Protein AF-J2FXD1-F1 (afdb_monomer_lite)

Radius of gyration: 13.26 Å; chains: 1; bounding box: 32×27×36 Å

Sequence (113 aa):
MTSIAPVNQRGSAPAVRKDGEWPDHVPAGLFSFYAWGDNPRAGILFGCPCGCGQMMSISIAEGGSGQTWSWNGNEGAPTTTPSILIYQLEEGTGARVGEHWHGYLTDGEFRSC

pLDDT: mean 79.8, std 16.21, range [33.34, 97.0]

Structure (mmCIF, N/CA/C/O backbone):
data_AF-J2FXD1-F1
#
_entry.id   AF-J2FXD1-F1
#
loop_
_atom_site.group_PDB
_atom_site.id
_atom_site.type_symbol
_atom_site.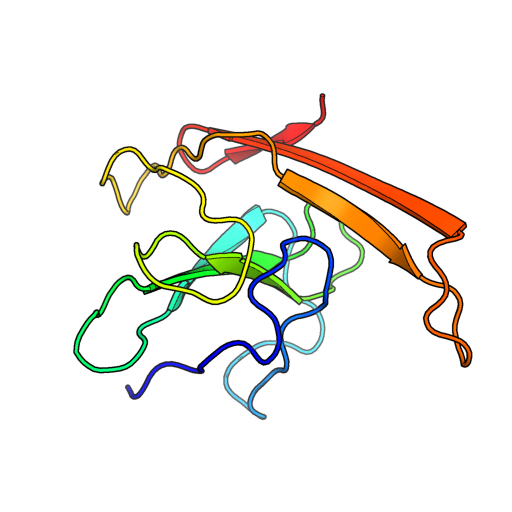label_atom_id
_atom_site.label_alt_id
_atom_site.label_comp_id
_atom_site.label_asym_id
_atom_site.label_entity_id
_atom_site.label_seq_id
_atom_site.pdbx_PDB_ins_code
_atom_site.Cartn_x
_atom_site.Cartn_y
_atom_site.Cartn_z
_atom_site.occupancy
_atom_site.B_iso_or_equiv
_atom_site.auth_seq_id
_atom_site.auth_comp_id
_atom_site.auth_asym_id
_atom_site.auth_atom_id
_atom_site.pdbx_PDB_model_num
ATOM 1 N N . MET A 1 1 ? 7.807 -7.294 18.732 1.00 39.00 1 MET A N 1
ATOM 2 C CA . MET A 1 1 ? 8.244 -7.218 17.324 1.00 39.00 1 MET A CA 1
ATOM 3 C C . MET A 1 1 ? 8.170 -5.764 16.916 1.00 39.00 1 MET A C 1
ATOM 5 O O . MET A 1 1 ? 7.088 -5.195 16.947 1.00 39.00 1 MET A O 1
ATOM 9 N N . THR A 1 2 ? 9.321 -5.139 16.684 1.00 33.34 2 THR A N 1
ATOM 10 C CA . THR A 1 2 ? 9.410 -3.717 16.339 1.00 33.34 2 THR A CA 1
ATOM 11 C C . THR A 1 2 ? 9.206 -3.591 14.843 1.00 33.34 2 THR A C 1
ATOM 13 O O . THR A 1 2 ? 10.025 -4.081 14.069 1.00 33.34 2 THR A O 1
ATOM 16 N N . SER A 1 3 ? 8.085 -2.991 14.466 1.00 39.41 3 SER A N 1
ATOM 17 C CA . SER A 1 3 ? 7.683 -2.840 13.079 1.00 39.41 3 SER A CA 1
ATOM 18 C C . SER A 1 3 ? 8.667 -1.999 12.276 1.00 39.41 3 SER A C 1
ATOM 20 O O . SER A 1 3 ? 9.150 -0.965 12.737 1.00 39.41 3 SER A O 1
ATOM 22 N N . ILE A 1 4 ? 8.892 -2.438 11.043 1.00 48.72 4 ILE A N 1
ATOM 23 C CA . ILE A 1 4 ? 9.603 -1.716 9.995 1.00 48.72 4 ILE A CA 1
ATOM 24 C C . ILE A 1 4 ? 8.855 -0.415 9.674 1.00 48.72 4 ILE A C 1
ATOM 26 O O . ILE A 1 4 ? 7.633 -0.393 9.540 1.00 48.72 4 ILE A O 1
ATOM 30 N N . ALA A 1 5 ? 9.620 0.661 9.542 1.00 43.72 5 ALA A N 1
ATOM 31 C CA . ALA A 1 5 ? 9.198 1.963 9.056 1.00 43.72 5 ALA A CA 1
ATOM 32 C C . ALA A 1 5 ? 9.460 2.021 7.533 1.00 43.72 5 ALA A C 1
ATOM 34 O O . ALA A 1 5 ? 10.607 1.812 7.130 1.00 43.72 5 ALA A O 1
ATOM 35 N N . PRO A 1 6 ? 8.462 2.271 6.661 1.00 48.44 6 PRO A N 1
ATOM 36 C CA . PRO A 1 6 ? 8.706 2.366 5.225 1.00 48.44 6 PRO A CA 1
ATOM 37 C C . PRO A 1 6 ? 9.575 3.581 4.900 1.00 48.44 6 PRO A C 1
ATOM 39 O O . PRO A 1 6 ? 9.386 4.672 5.434 1.00 48.44 6 PRO A O 1
ATOM 42 N N . VAL A 1 7 ? 10.500 3.394 3.961 1.00 47.12 7 VAL A N 1
ATOM 43 C CA . VAL A 1 7 ? 11.389 4.453 3.451 1.00 47.12 7 VAL A CA 1
ATOM 44 C C . VAL A 1 7 ? 10.627 5.420 2.527 1.00 47.12 7 VAL A C 1
ATOM 46 O O . VAL A 1 7 ? 11.107 6.512 2.233 1.00 47.12 7 VAL A O 1
ATOM 49 N N . ASN A 1 8 ? 9.410 5.059 2.092 1.00 49.25 8 ASN A N 1
ATOM 50 C CA . ASN A 1 8 ? 8.555 5.910 1.274 1.00 49.25 8 ASN A CA 1
ATOM 51 C C . ASN A 1 8 ? 7.070 5.522 1.422 1.00 49.25 8 ASN A C 1
ATOM 53 O O . ASN A 1 8 ? 6.670 4.424 1.059 1.00 49.25 8 ASN A O 1
ATOM 57 N N . GLN A 1 9 ? 6.243 6.430 1.944 1.00 49.78 9 GLN A N 1
ATOM 58 C CA . GLN A 1 9 ? 4.802 6.219 2.175 1.00 49.78 9 GLN A CA 1
ATOM 59 C C . GLN A 1 9 ? 3.932 6.410 0.922 1.00 49.78 9 GLN A C 1
ATOM 61 O O . GLN A 1 9 ? 2.704 6.395 0.987 1.00 49.78 9 GLN A O 1
ATOM 66 N N . ARG A 1 10 ? 4.556 6.626 -0.234 1.00 54.22 10 ARG A N 1
ATOM 67 C CA . ARG A 1 10 ? 3.862 6.739 -1.511 1.00 54.22 10 ARG A CA 1
ATOM 68 C C . ARG A 1 10 ? 3.667 5.317 -2.023 1.00 54.22 10 ARG A C 1
ATOM 70 O O . ARG A 1 10 ? 4.667 4.672 -2.317 1.00 54.22 10 ARG A O 1
ATOM 77 N N . GLY A 1 11 ? 2.423 4.863 -2.200 1.00 53.22 11 GLY A N 1
ATOM 78 C CA . GLY A 1 11 ? 2.080 3.550 -2.790 1.00 53.22 11 GLY A CA 1
ATOM 79 C C . GLY A 1 11 ? 2.828 3.188 -4.083 1.00 53.22 11 GLY A C 1
ATOM 80 O O . GLY A 1 11 ? 2.857 2.034 -4.485 1.00 53.22 11 GLY A O 1
ATOM 81 N N . SER A 1 12 ? 3.490 4.165 -4.700 1.00 53.25 12 SER A N 1
ATOM 82 C CA . SER A 1 12 ? 4.346 4.060 -5.868 1.00 53.25 12 SER A CA 1
ATOM 83 C C . SER A 1 12 ? 5.812 3.656 -5.652 1.00 53.25 12 SER A C 1
ATOM 85 O O . SER A 1 12 ? 6.547 3.617 -6.635 1.00 53.25 12 SER A O 1
ATOM 87 N N . ALA A 1 13 ? 6.292 3.466 -4.423 1.00 55.66 13 ALA A N 1
ATOM 88 C CA . ALA A 1 13 ? 7.689 3.114 -4.165 1.00 55.66 13 ALA A CA 1
ATOM 89 C C . ALA A 1 13 ? 7.798 1.788 -3.395 1.00 55.66 13 ALA A C 1
ATOM 91 O O . ALA A 1 13 ? 7.002 1.564 -2.480 1.00 55.66 13 ALA A O 1
ATOM 92 N N . PRO A 1 14 ? 8.774 0.920 -3.731 1.00 56.69 14 PRO A N 1
ATOM 93 C CA . PRO A 1 14 ? 8.987 -0.318 -2.995 1.00 56.69 14 PRO A CA 1
ATOM 94 C C . PRO A 1 14 ? 9.305 -0.048 -1.523 1.00 56.69 14 PRO A C 1
ATOM 96 O O . PRO A 1 14 ? 10.097 0.840 -1.193 1.00 56.69 14 PRO A O 1
ATOM 99 N N . ALA A 1 15 ? 8.720 -0.844 -0.635 1.00 58.44 15 ALA A N 1
ATOM 100 C CA . ALA A 1 15 ? 9.106 -0.855 0.766 1.00 58.44 15 ALA A CA 1
ATOM 101 C C . ALA A 1 15 ? 10.452 -1.582 0.918 1.00 58.44 15 ALA A C 1
ATOM 103 O O . ALA A 1 15 ? 10.678 -2.632 0.312 1.00 58.44 15 ALA A O 1
ATOM 104 N N . VAL A 1 16 ? 11.354 -1.037 1.735 1.00 58.69 16 VAL A N 1
ATOM 105 C CA . VAL A 1 16 ? 12.643 -1.683 2.013 1.00 58.69 16 VAL A CA 1
ATOM 106 C C . VAL A 1 16 ? 12.424 -2.817 3.009 1.00 58.69 16 VAL A C 1
ATOM 108 O O . VAL A 1 16 ? 11.804 -2.634 4.057 1.00 58.69 16 VAL A O 1
ATOM 111 N N . ARG A 1 17 ? 12.912 -4.005 2.651 1.00 62.12 17 ARG A N 1
ATOM 112 C CA . ARG A 1 17 ? 12.853 -5.204 3.488 1.00 62.12 17 ARG A CA 1
ATOM 113 C C . ARG A 1 17 ? 13.872 -5.097 4.617 1.00 62.12 17 ARG A C 1
ATOM 115 O O . ARG A 1 17 ? 14.959 -4.561 4.424 1.00 62.12 17 ARG A O 1
ATOM 122 N N . LYS A 1 18 ? 13.535 -5.651 5.778 1.00 56.88 18 LYS A N 1
ATOM 123 C CA . LYS A 1 18 ? 14.535 -6.035 6.773 1.00 56.88 18 LYS A CA 1
ATOM 124 C C . LYS A 1 18 ? 14.885 -7.498 6.535 1.00 56.88 18 LYS A C 1
ATOM 126 O O . LYS A 1 18 ? 13.980 -8.328 6.420 1.00 56.88 18 LYS A O 1
ATOM 131 N N . ASP A 1 19 ? 16.176 -7.794 6.459 1.00 53.72 19 ASP A N 1
ATOM 132 C CA . ASP A 1 19 ? 16.664 -9.148 6.208 1.00 53.72 19 ASP A CA 1
ATOM 133 C C . ASP A 1 19 ? 16.075 -10.148 7.216 1.00 53.72 19 ASP A C 1
ATOM 135 O O . ASP A 1 19 ? 16.073 -9.910 8.427 1.00 53.72 19 ASP A O 1
ATOM 139 N N . GLY A 1 20 ? 15.557 -11.267 6.700 1.00 58.97 20 GLY A N 1
ATOM 140 C CA . GLY A 1 20 ? 15.024 -12.379 7.492 1.00 58.97 20 GLY A CA 1
ATOM 141 C C . GLY A 1 20 ? 13.571 -12.249 7.971 1.00 58.97 20 GLY A C 1
ATOM 142 O O . GLY A 1 20 ? 13.068 -13.199 8.565 1.00 58.97 20 GLY A O 1
ATOM 143 N N . GLU A 1 21 ? 12.882 -11.129 7.721 1.00 64.62 21 GLU A N 1
ATOM 144 C CA . GLU A 1 21 ? 11.487 -10.924 8.165 1.00 64.62 21 G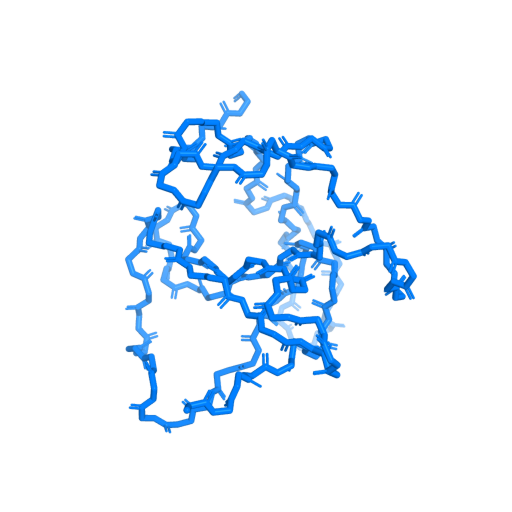LU A CA 1
ATOM 145 C C . GLU A 1 21 ? 10.450 -11.168 7.053 1.00 64.62 21 GLU A C 1
ATOM 147 O O . GLU A 1 21 ? 9.309 -11.525 7.336 1.00 64.62 21 GLU A O 1
ATOM 152 N N . TRP A 1 22 ? 10.855 -11.042 5.785 1.00 65.56 22 TRP A N 1
ATOM 153 C CA . TRP A 1 22 ? 10.004 -11.269 4.613 1.00 65.56 22 TRP A CA 1
ATOM 154 C C . TRP A 1 22 ? 10.737 -12.100 3.553 1.00 65.56 22 TRP A C 1
ATOM 156 O O . TRP A 1 22 ? 11.953 -11.960 3.419 1.00 65.56 22 TRP A O 1
ATOM 166 N N . PRO A 1 23 ? 10.025 -12.946 2.785 1.00 66.31 23 PRO A N 1
ATOM 167 C CA . PRO A 1 23 ? 10.625 -13.684 1.679 1.00 66.31 23 PRO A CA 1
ATOM 168 C C . PRO A 1 23 ? 11.128 -12.740 0.578 1.00 66.31 23 PRO A C 1
ATOM 170 O O . PRO A 1 23 ? 10.575 -11.658 0.359 1.00 66.31 23 PRO A O 1
ATOM 173 N N . ASP A 1 24 ? 12.126 -13.195 -0.188 1.00 70.44 24 ASP A N 1
ATOM 174 C CA . ASP A 1 24 ? 12.654 -12.461 -1.350 1.00 70.44 24 ASP A CA 1
ATOM 175 C C . ASP A 1 24 ? 11.597 -12.211 -2.437 1.00 70.44 24 ASP A C 1
ATOM 177 O O . ASP A 1 24 ? 11.723 -11.307 -3.269 1.00 70.44 24 ASP A O 1
ATOM 181 N N . HIS A 1 25 ? 10.522 -12.988 -2.394 1.00 80.88 25 HIS A N 1
ATOM 182 C CA . HIS A 1 25 ? 9.346 -12.869 -3.229 1.00 80.88 25 HIS A CA 1
ATOM 183 C C . HIS A 1 25 ? 8.110 -12.852 -2.325 1.00 80.88 25 HIS A C 1
ATOM 185 O O . HIS A 1 25 ? 7.805 -13.854 -1.677 1.00 80.88 25 HIS A O 1
ATOM 191 N N . VAL A 1 26 ? 7.404 -11.720 -2.262 1.00 84.88 26 VAL A N 1
ATOM 192 C CA . VAL A 1 26 ? 6.188 -11.582 -1.445 1.00 84.88 26 VAL A CA 1
ATOM 193 C C . VAL A 1 26 ? 4.976 -11.989 -2.290 1.00 84.88 26 VAL A C 1
ATOM 195 O O . VAL A 1 26 ? 4.744 -11.351 -3.318 1.00 84.88 26 VAL A O 1
ATOM 198 N N . PRO A 1 27 ? 4.199 -13.018 -1.894 1.00 90.44 27 PRO A N 1
ATOM 199 C CA . PRO A 1 27 ? 3.018 -13.438 -2.643 1.00 90.44 27 PRO A CA 1
ATOM 200 C C . PRO A 1 27 ? 2.046 -12.282 -2.898 1.00 90.44 27 PRO A C 1
ATOM 202 O O . PRO A 1 27 ? 1.808 -11.455 -2.014 1.00 90.44 27 PRO A O 1
ATOM 205 N N . ALA A 1 28 ? 1.460 -12.245 -4.096 1.00 92.44 28 ALA A N 1
ATOM 206 C CA . ALA A 1 28 ? 0.426 -11.271 -4.427 1.00 92.44 28 ALA A CA 1
ATOM 207 C C . ALA A 1 28 ? -0.737 -11.358 -3.430 1.00 92.44 28 ALA A C 1
ATOM 209 O O . ALA A 1 28 ? -1.197 -12.446 -3.085 1.00 92.44 28 ALA A O 1
ATOM 210 N N . GLY A 1 29 ? -1.198 -10.200 -2.962 1.00 86.56 29 GLY A N 1
ATOM 211 C CA . GLY A 1 29 ? -2.316 -10.103 -2.027 1.00 86.56 29 GLY A CA 1
ATOM 212 C C . GLY A 1 29 ? -1.974 -10.389 -0.564 1.00 86.56 29 GLY A C 1
ATOM 213 O O . GLY A 1 29 ? -2.788 -10.081 0.302 1.00 86.56 29 GLY A O 1
ATOM 214 N N . LEU A 1 30 ? -0.773 -10.894 -0.251 1.00 90.44 30 LEU A N 1
ATOM 215 C CA . LEU A 1 30 ? -0.309 -10.947 1.135 1.00 90.44 30 LEU A CA 1
ATOM 216 C C . LEU A 1 30 ? -0.121 -9.520 1.656 1.00 90.44 30 LEU A C 1
ATOM 218 O O . LEU A 1 30 ? 0.549 -8.716 1.007 1.00 90.44 30 LEU A O 1
ATOM 222 N N . PHE A 1 31 ? -0.663 -9.221 2.835 1.00 91.38 31 PHE A N 1
ATOM 223 C CA . PHE A 1 31 ? -0.495 -7.926 3.488 1.00 91.38 31 PHE A CA 1
ATOM 224 C C . PHE A 1 31 ? -0.218 -8.061 4.987 1.00 91.38 31 PHE A C 1
ATOM 226 O O . PHE A 1 31 ? -0.508 -9.082 5.608 1.00 91.38 31 PHE A O 1
ATOM 233 N N . SER A 1 32 ? 0.351 -7.010 5.573 1.00 89.62 32 SER A N 1
ATOM 234 C CA . SER A 1 32 ? 0.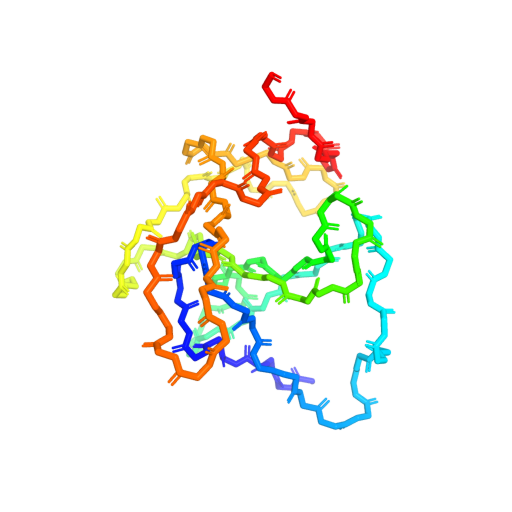527 -6.863 7.016 1.00 89.62 32 SER A CA 1
ATOM 235 C C . SER A 1 32 ? 0.536 -5.390 7.404 1.00 89.62 32 SER A C 1
ATOM 237 O O . SER A 1 32 ? 0.965 -4.533 6.631 1.00 89.62 32 SER A O 1
ATOM 239 N N . PHE A 1 33 ? 0.083 -5.086 8.615 1.00 87.88 33 PHE A N 1
ATOM 240 C CA . PHE A 1 33 ? 0.144 -3.732 9.148 1.00 87.88 33 PHE A CA 1
ATOM 241 C C . PHE A 1 33 ? 1.510 -3.449 9.764 1.00 87.88 33 PHE A C 1
ATOM 243 O O . PHE A 1 33 ? 2.036 -4.261 10.528 1.00 87.88 33 PHE A O 1
ATOM 250 N N . TYR A 1 34 ? 2.039 -2.259 9.496 1.00 83.06 34 TYR A N 1
ATOM 251 C CA . TYR A 1 34 ? 3.255 -1.767 10.127 1.00 83.06 34 TYR A CA 1
ATOM 252 C C . TYR A 1 34 ? 2.936 -0.649 11.135 1.00 83.06 34 TYR A C 1
ATOM 254 O O . TYR A 1 34 ? 2.018 0.148 10.942 1.00 83.06 34 TYR A O 1
ATOM 262 N N . ALA A 1 35 ? 3.704 -0.592 12.218 1.00 82.50 35 ALA A N 1
ATOM 263 C CA . ALA A 1 35 ? 3.722 0.473 13.211 1.00 82.50 35 ALA A CA 1
ATOM 264 C C . ALA A 1 35 ? 4.764 1.554 12.878 1.00 82.50 35 ALA A C 1
ATOM 266 O O . ALA A 1 35 ? 5.809 1.270 12.292 1.00 82.50 35 ALA A O 1
ATOM 267 N N . TRP A 1 36 ? 4.495 2.787 13.304 1.00 76.12 36 TRP A N 1
ATOM 268 C CA . TRP A 1 36 ? 5.413 3.926 13.233 1.00 76.12 36 TRP A CA 1
ATOM 269 C C . TRP A 1 36 ? 5.226 4.807 14.469 1.00 76.12 36 TRP A C 1
ATOM 271 O O . TRP A 1 36 ? 4.113 5.262 14.739 1.00 76.12 36 TRP A O 1
ATOM 281 N N . GLY A 1 37 ? 6.309 5.081 15.202 1.00 76.94 37 GLY A N 1
ATOM 282 C CA . GLY A 1 37 ? 6.219 5.761 16.499 1.00 76.94 37 GLY A CA 1
ATOM 283 C C . GLY A 1 37 ? 5.292 5.001 17.453 1.00 76.94 37 GLY A C 1
ATOM 284 O O . GLY A 1 37 ? 5.374 3.777 17.541 1.00 76.94 37 GLY A O 1
ATOM 285 N N . ASP A 1 38 ? 4.377 5.722 18.101 1.00 80.19 38 ASP A N 1
ATOM 286 C CA . ASP A 1 38 ? 3.373 5.146 19.008 1.00 80.19 38 ASP A CA 1
ATOM 287 C C . ASP A 1 38 ? 2.123 4.617 18.285 1.00 80.19 38 ASP A C 1
ATOM 289 O O . ASP A 1 38 ? 1.215 4.091 18.925 1.00 80.19 38 ASP A O 1
ATOM 293 N N . ASN A 1 39 ? 2.047 4.745 16.954 1.00 79.00 39 ASN A N 1
ATOM 294 C CA . ASN A 1 39 ? 0.924 4.229 16.183 1.00 79.00 39 ASN A CA 1
ATOM 295 C C . ASN A 1 39 ? 1.205 2.779 15.736 1.00 79.00 39 ASN A C 1
ATOM 297 O O . ASN A 1 39 ? 2.010 2.581 14.820 1.00 79.00 39 ASN A O 1
ATOM 301 N N . PRO A 1 40 ? 0.527 1.758 16.303 1.00 80.19 40 PRO A N 1
ATOM 302 C CA . PRO A 1 40 ? 0.713 0.355 15.919 1.00 80.19 40 PRO A CA 1
ATOM 303 C C . PRO A 1 40 ? 0.189 0.019 14.510 1.00 80.19 40 PRO A C 1
ATOM 305 O O . PRO A 1 40 ? 0.450 -1.075 14.000 1.00 80.19 40 PRO A O 1
ATOM 308 N N . ARG A 1 41 ? -0.564 0.939 13.892 1.00 85.12 41 ARG A N 1
ATOM 309 C CA . ARG A 1 41 ? -1.246 0.810 12.597 1.00 85.12 41 ARG A CA 1
ATOM 310 C C . ARG A 1 41 ? -0.993 2.045 11.742 1.00 85.12 41 ARG A C 1
ATOM 312 O O . ARG A 1 41 ? -1.896 2.785 11.365 1.00 85.12 41 ARG A O 1
ATOM 319 N N . ALA A 1 42 ? 0.281 2.266 11.451 1.00 84.62 42 ALA A N 1
ATOM 320 C CA . ALA A 1 42 ? 0.725 3.396 10.658 1.00 84.62 42 ALA A CA 1
ATOM 321 C C . ALA A 1 42 ? 0.535 3.203 9.146 1.00 84.62 42 ALA A C 1
ATOM 323 O O . ALA A 1 42 ? 0.433 4.179 8.401 1.00 84.62 42 ALA A O 1
ATOM 324 N N . GLY A 1 43 ? 0.455 1.957 8.684 1.00 87.00 43 GLY A N 1
ATOM 325 C CA . GLY A 1 43 ? 0.172 1.644 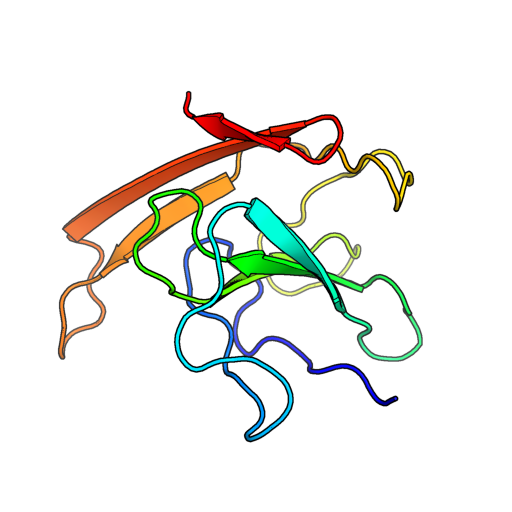7.289 1.00 87.00 43 GLY A CA 1
ATOM 326 C C . GLY A 1 43 ? 0.172 0.153 7.006 1.00 87.00 43 GLY A C 1
ATOM 327 O O . GLY A 1 43 ? 0.187 -0.666 7.926 1.00 87.00 43 GLY A O 1
ATOM 328 N N . ILE A 1 44 ? 0.140 -0.181 5.720 1.00 89.75 44 ILE A N 1
ATOM 329 C CA . ILE A 1 44 ? 0.029 -1.552 5.218 1.00 89.75 44 ILE A CA 1
ATOM 330 C C . ILE A 1 44 ? 1.216 -1.829 4.296 1.00 89.75 44 ILE A C 1
ATOM 332 O O . ILE A 1 44 ? 1.436 -1.091 3.335 1.00 89.75 44 ILE A O 1
ATOM 336 N N . LEU A 1 45 ? 1.967 -2.888 4.597 1.00 88.75 45 LEU A N 1
ATOM 337 C CA . LEU A 1 45 ? 2.912 -3.545 3.693 1.00 88.75 45 LEU A CA 1
ATOM 338 C C . LEU A 1 45 ? 2.163 -4.616 2.905 1.00 88.75 45 LEU A C 1
ATOM 340 O O . LEU A 1 45 ? 1.343 -5.325 3.486 1.00 88.75 45 LEU A O 1
ATOM 344 N N . PHE A 1 46 ? 2.446 -4.769 1.616 1.00 90.12 46 PHE A N 1
ATOM 345 C CA . PHE A 1 46 ? 1.799 -5.799 0.804 1.00 90.12 46 PHE A CA 1
ATOM 346 C C . PHE A 1 46 ? 2.659 -6.272 -0.367 1.00 90.12 46 PHE A C 1
ATOM 348 O O . PHE A 1 46 ? 3.496 -5.529 -0.881 1.00 90.12 46 PHE A O 1
ATOM 355 N N . GLY A 1 47 ? 2.455 -7.517 -0.795 1.00 90.75 47 GLY A N 1
ATOM 356 C CA . GLY A 1 47 ? 3.011 -8.034 -2.043 1.00 90.75 47 GLY A CA 1
ATOM 357 C C . GLY A 1 47 ? 2.293 -7.421 -3.239 1.00 90.75 47 GLY A C 1
ATOM 358 O O . GLY A 1 47 ? 1.062 -7.365 -3.259 1.00 90.75 47 GLY A O 1
ATOM 359 N N . CYS A 1 48 ? 3.055 -6.956 -4.232 1.00 91.25 48 CYS A N 1
ATOM 360 C CA . CYS A 1 48 ? 2.512 -6.296 -5.412 1.00 91.25 48 CYS A CA 1
ATOM 361 C C . CYS A 1 48 ? 1.427 -7.175 -6.064 1.00 91.25 48 CYS A C 1
ATOM 363 O O . CYS A 1 48 ? 1.724 -8.313 -6.450 1.00 91.25 48 CYS A O 1
ATOM 365 N N . PRO A 1 49 ? 0.184 -6.678 -6.217 1.00 94.56 49 PRO A N 1
ATOM 366 C CA . PRO A 1 49 ? -0.923 -7.505 -6.692 1.00 94.56 49 PRO A CA 1
ATOM 367 C C . PRO A 1 49 ? -0.769 -8.016 -8.129 1.00 94.56 49 PRO A C 1
ATOM 369 O O . PRO A 1 49 ? -1.472 -8.941 -8.518 1.00 94.56 49 PRO A O 1
ATOM 372 N N . CYS A 1 50 ? 0.164 -7.466 -8.916 1.00 91.62 50 CYS A N 1
ATOM 373 C CA . CYS A 1 50 ? 0.467 -7.977 -10.254 1.00 91.62 50 CYS A CA 1
ATOM 374 C C . CYS A 1 50 ? 1.195 -9.339 -10.246 1.00 91.62 50 CYS A C 1
ATOM 376 O O . CYS A 1 50 ? 1.294 -9.977 -11.289 1.00 91.62 50 CYS A O 1
ATOM 378 N N . GLY A 1 51 ? 1.726 -9.784 -9.097 1.00 91.88 51 GLY A N 1
ATOM 379 C CA . GLY A 1 51 ? 2.442 -11.061 -8.974 1.00 91.88 51 GLY A CA 1
ATOM 380 C C . GLY A 1 51 ? 3.957 -10.996 -9.183 1.00 91.88 51 GLY A C 1
ATOM 381 O O . GLY A 1 51 ? 4.615 -12.031 -9.147 1.00 91.88 51 GLY A O 1
ATOM 382 N N . CYS A 1 52 ? 4.549 -9.809 -9.347 1.00 88.81 52 CYS A N 1
ATOM 383 C CA . CYS A 1 52 ? 6.000 -9.669 -9.542 1.00 88.81 52 CYS A CA 1
ATOM 384 C C . CYS A 1 52 ? 6.841 -9.983 -8.287 1.00 88.81 52 CYS A C 1
ATOM 386 O O . CYS A 1 52 ? 8.062 -10.103 -8.376 1.00 88.81 52 CYS A O 1
ATOM 388 N N . GLY A 1 53 ? 6.214 -10.104 -7.112 1.00 87.38 53 GLY A N 1
ATOM 389 C CA . GLY A 1 53 ? 6.889 -10.407 -5.845 1.00 87.38 53 GLY A CA 1
ATOM 390 C C . GLY A 1 53 ? 7.501 -9.209 -5.118 1.00 87.38 53 GLY A C 1
ATOM 391 O O . GLY A 1 53 ? 8.087 -9.381 -4.043 1.00 87.38 53 GLY A O 1
ATOM 392 N N . GLN A 1 54 ? 7.388 -8.000 -5.680 1.00 84.12 54 GLN A N 1
ATOM 393 C CA . GLN A 1 54 ? 7.847 -6.771 -5.031 1.00 84.12 54 GLN A CA 1
ATOM 394 C C . GLN A 1 54 ? 7.006 -6.454 -3.793 1.00 84.12 54 GLN A C 1
ATOM 396 O O . GLN A 1 54 ? 5.805 -6.710 -3.763 1.00 84.12 54 GLN A O 1
ATOM 401 N N . MET A 1 55 ? 7.641 -5.874 -2.774 1.00 85.94 55 MET A N 1
ATOM 402 C CA . MET A 1 55 ? 6.959 -5.412 -1.567 1.00 85.94 55 MET A CA 1
ATOM 403 C C . MET A 1 55 ? 6.650 -3.922 -1.683 1.00 85.94 55 MET A C 1
ATOM 405 O O . MET A 1 55 ? 7.534 -3.120 -1.976 1.00 85.94 55 MET A O 1
ATOM 409 N N . MET A 1 56 ? 5.405 -3.560 -1.415 1.00 87.19 56 MET A N 1
ATOM 410 C CA . MET A 1 56 ? 4.859 -2.213 -1.534 1.00 87.19 56 MET A CA 1
ATOM 411 C C . MET A 1 56 ? 4.351 -1.729 -0.177 1.00 87.19 56 MET A C 1
ATOM 413 O O . MET A 1 56 ? 4.148 -2.531 0.738 1.00 87.19 56 MET A O 1
ATOM 417 N N . SER A 1 57 ? 4.131 -0.421 -0.036 1.00 86.88 57 SER A N 1
ATOM 418 C CA . SER A 1 57 ? 3.545 0.143 1.182 1.00 86.88 57 SER A CA 1
ATOM 419 C C . SER A 1 57 ? 2.633 1.329 0.923 1.00 86.88 57 SER A C 1
ATOM 421 O O . SER A 1 57 ? 2.951 2.182 0.099 1.00 86.88 57 SER A O 1
ATOM 423 N N . ILE A 1 58 ? 1.560 1.432 1.703 1.00 87.69 58 ILE A N 1
ATOM 424 C CA . ILE A 1 58 ? 0.732 2.639 1.816 1.00 87.69 58 ILE A CA 1
ATOM 425 C C . ILE A 1 58 ? 0.668 3.108 3.269 1.00 87.69 58 ILE A C 1
ATOM 427 O O . ILE A 1 58 ? 0.687 2.289 4.189 1.00 87.69 58 ILE A O 1
ATOM 431 N N . SER A 1 59 ? 0.563 4.422 3.472 1.00 86.69 59 SER A N 1
ATOM 432 C CA . SER A 1 59 ? 0.286 5.000 4.790 1.00 86.69 59 SER A CA 1
ATOM 433 C C . SER A 1 59 ? -1.215 5.095 5.034 1.00 86.69 59 SER A C 1
ATOM 435 O O . SER A 1 59 ? -1.952 5.555 4.162 1.00 86.69 59 SER A O 1
ATOM 437 N N . ILE A 1 60 ? -1.652 4.703 6.231 1.00 86.50 60 ILE A N 1
ATOM 438 C CA . ILE A 1 60 ? -3.030 4.904 6.716 1.00 86.50 60 ILE A CA 1
ATOM 439 C C . ILE A 1 60 ? -3.081 5.815 7.951 1.00 86.50 60 ILE A C 1
ATOM 441 O O . ILE A 1 60 ? -4.156 6.094 8.476 1.00 86.50 60 ILE A O 1
ATOM 445 N N . ALA A 1 61 ? -1.918 6.272 8.428 1.00 78.44 61 ALA A N 1
ATOM 446 C CA . ALA A 1 61 ? -1.819 7.231 9.515 1.00 78.44 61 ALA A CA 1
ATOM 447 C C . ALA A 1 61 ? -1.967 8.669 9.016 1.00 78.44 61 ALA A C 1
ATOM 449 O O . ALA A 1 61 ? -1.322 9.093 8.048 1.00 78.44 61 ALA A O 1
ATOM 450 N N . GLU A 1 62 ? -2.757 9.445 9.752 1.00 65.94 62 GLU A N 1
ATOM 451 C CA . GLU A 1 62 ? -2.770 10.899 9.637 1.00 65.94 62 GLU A CA 1
ATOM 452 C C . GLU A 1 62 ? -1.400 11.475 10.040 1.00 65.94 62 GLU A C 1
ATOM 454 O O . GLU A 1 62 ? -0.779 11.025 11.004 1.00 65.94 62 GLU A O 1
ATOM 459 N N . GLY A 1 63 ? -0.905 12.461 9.284 1.00 58.50 63 GLY A N 1
ATOM 460 C CA . GLY A 1 63 ? 0.356 13.159 9.581 1.00 58.50 63 GLY A CA 1
ATOM 461 C C . GLY A 1 63 ? 1.628 12.566 8.957 1.00 58.50 63 GLY A C 1
ATOM 462 O O . GLY A 1 63 ? 2.718 13.076 9.208 1.00 58.50 63 GLY A O 1
ATOM 463 N N . GLY A 1 64 ? 1.515 11.524 8.128 1.00 55.53 64 GLY A N 1
ATOM 464 C CA . GLY A 1 64 ? 2.625 11.018 7.315 1.00 55.53 64 GLY A CA 1
ATOM 465 C C . GLY A 1 64 ? 3.038 11.971 6.180 1.00 55.53 64 GLY A C 1
ATOM 466 O O . GLY A 1 64 ? 2.228 12.749 5.675 1.00 55.53 64 GLY A O 1
ATOM 467 N N . SER A 1 65 ? 4.300 11.918 5.743 1.00 51.97 65 SER A N 1
ATOM 468 C CA . SER A 1 65 ? 4.785 12.689 4.589 1.00 51.97 65 SER A CA 1
ATOM 469 C C . SER A 1 65 ? 4.440 11.973 3.275 1.00 51.97 65 SER A C 1
ATOM 471 O O . SER A 1 65 ? 5.257 11.281 2.669 1.00 51.97 65 SER A O 1
ATOM 473 N N . GLY A 1 66 ? 3.205 12.127 2.795 1.00 63.12 66 GLY A N 1
ATOM 474 C CA . GLY A 1 66 ? 2.771 11.489 1.552 1.00 63.12 66 GLY A CA 1
ATOM 475 C C . GLY A 1 66 ? 1.264 11.504 1.337 1.00 63.12 66 GLY A C 1
ATOM 476 O O . GLY A 1 66 ? 0.531 12.217 2.013 1.00 63.12 66 GLY A O 1
ATOM 477 N N . GLN A 1 67 ? 0.814 10.715 0.362 1.00 71.19 67 GLN A N 1
ATOM 478 C CA . GLN A 1 67 ? -0.602 10.393 0.225 1.00 71.19 67 GLN A CA 1
ATOM 479 C C . GLN A 1 67 ? -0.981 9.448 1.370 1.00 71.19 67 GLN A C 1
ATOM 481 O O . GLN A 1 67 ? -0.305 8.443 1.582 1.00 71.19 67 GLN A O 1
ATOM 486 N N . THR A 1 68 ? -2.030 9.786 2.114 1.00 83.38 68 THR A N 1
ATOM 487 C CA . THR A 1 68 ? -2.590 8.927 3.160 1.00 83.38 68 THR A CA 1
ATOM 488 C C . THR A 1 68 ? -3.888 8.325 2.650 1.00 83.38 68 THR A C 1
ATOM 490 O O . THR A 1 68 ? -4.715 9.021 2.059 1.00 83.38 68 THR A O 1
ATOM 493 N N . TRP A 1 69 ? -4.057 7.030 2.887 1.00 90.00 69 TRP A N 1
ATOM 494 C CA . TRP A 1 69 ? -5.288 6.311 2.617 1.00 90.00 69 TRP A CA 1
ATOM 495 C C . TRP A 1 69 ? -6.158 6.301 3.869 1.00 90.00 69 TRP A C 1
ATOM 497 O O . TRP A 1 69 ? -5.706 5.943 4.954 1.00 90.00 69 TRP A O 1
ATOM 507 N N . SER A 1 70 ? -7.430 6.645 3.716 1.00 90.81 70 SER A N 1
ATOM 508 C CA . SER A 1 70 ? -8.442 6.299 4.705 1.00 90.81 70 SER A CA 1
ATOM 509 C C . SER A 1 70 ? -8.682 4.793 4.663 1.00 90.81 70 SER A C 1
ATOM 511 O O . SER A 1 70 ? -8.597 4.174 3.600 1.00 90.81 70 SER A O 1
ATOM 513 N N . TRP A 1 71 ? -9.016 4.200 5.805 1.00 93.00 71 TRP A N 1
ATOM 514 C CA . TRP A 1 71 ? -9.347 2.782 5.893 1.00 93.00 71 TRP A CA 1
ATOM 515 C C . TRP A 1 71 ? -10.500 2.534 6.866 1.00 93.00 71 TRP A C 1
ATOM 517 O O . TRP A 1 71 ? -10.825 3.387 7.688 1.00 93.00 71 TRP A O 1
ATOM 527 N N . ASN A 1 72 ? -11.140 1.371 6.759 1.00 94.44 72 ASN A N 1
ATOM 528 C CA . ASN A 1 72 ? -12.344 1.022 7.524 1.00 94.44 72 ASN A CA 1
ATOM 529 C C . ASN A 1 72 ? -12.088 0.551 8.972 1.00 94.44 72 ASN A C 1
ATOM 531 O O . ASN A 1 72 ? -13.044 0.222 9.671 1.00 94.44 72 ASN A O 1
ATOM 535 N N . GLY A 1 73 ? -10.832 0.466 9.421 1.00 93.19 73 GLY A N 1
ATOM 536 C CA . GLY A 1 73 ? -10.483 -0.010 10.765 1.00 93.19 73 GLY A CA 1
ATOM 537 C C . GLY A 1 73 ? -10.563 -1.530 10.964 1.00 93.19 73 GLY A C 1
ATOM 538 O O . GLY A 1 73 ? -10.313 -2.005 12.070 1.00 93.19 73 GLY A O 1
ATOM 539 N N . ASN A 1 74 ? -10.906 -2.311 9.933 1.00 94.56 74 ASN A N 1
ATOM 540 C CA . ASN A 1 74 ? -11.016 -3.765 10.034 1.00 94.56 74 ASN A CA 1
ATOM 541 C C . ASN A 1 74 ? -9.701 -4.435 9.619 1.00 94.56 74 ASN A C 1
ATOM 543 O O . ASN A 1 74 ? -9.365 -4.479 8.441 1.00 94.56 74 ASN A O 1
ATOM 547 N N . GLU A 1 75 ? -8.961 -4.987 10.580 1.00 92.25 75 GLU A N 1
ATOM 548 C CA . GLU A 1 75 ? -7.673 -5.636 10.298 1.00 92.25 75 GLU A CA 1
ATOM 549 C C . GLU A 1 75 ? -7.802 -6.958 9.526 1.00 92.25 75 GLU A C 1
ATOM 551 O O . GLU A 1 75 ? -6.885 -7.325 8.795 1.00 92.25 75 GLU A O 1
ATOM 556 N N . GLY A 1 76 ? -8.924 -7.671 9.673 1.00 92.75 76 GLY A N 1
ATOM 557 C CA . GLY A 1 76 ? -9.164 -8.939 8.977 1.00 92.75 76 GLY A CA 1
ATOM 558 C C . GLY A 1 76 ? -9.690 -8.763 7.552 1.00 92.75 76 GLY A C 1
ATOM 559 O O . GLY A 1 76 ? -9.475 -9.632 6.714 1.00 92.75 76 GLY A O 1
ATOM 560 N N . ALA A 1 77 ? -10.358 -7.641 7.278 1.00 95.88 77 ALA A N 1
ATOM 561 C CA . ALA A 1 77 ? -10.900 -7.294 5.965 1.00 95.88 77 ALA A CA 1
ATOM 562 C C . ALA A 1 77 ? -10.719 -5.787 5.695 1.00 95.88 77 ALA A C 1
ATOM 564 O O . ALA A 1 77 ? -11.695 -5.022 5.706 1.00 95.88 77 ALA A O 1
ATOM 565 N N . PRO A 1 78 ? -9.466 -5.327 5.519 1.00 95.56 78 PRO A N 1
ATOM 566 C CA . PRO A 1 78 ? -9.193 -3.919 5.308 1.00 95.56 78 PRO A CA 1
ATOM 567 C C . PRO A 1 78 ? -9.756 -3.455 3.971 1.00 95.56 78 PRO A C 1
ATOM 569 O O . PRO A 1 78 ? -9.613 -4.117 2.943 1.00 95.56 78 PRO A O 1
ATOM 572 N N . THR A 1 79 ? -10.338 -2.265 3.994 1.00 95.62 79 THR A N 1
ATOM 573 C CA . THR A 1 79 ? -10.716 -1.520 2.794 1.00 95.62 79 THR A CA 1
ATOM 574 C C . THR A 1 79 ? -10.043 -0.167 2.858 1.00 95.62 79 THR A C 1
ATOM 576 O O . THR A 1 79 ? -10.161 0.505 3.884 1.00 95.62 79 THR A O 1
ATOM 579 N N . THR A 1 80 ? -9.348 0.235 1.793 1.00 92.88 80 THR A N 1
ATOM 580 C CA . THR A 1 80 ? -8.666 1.531 1.717 1.00 92.88 80 THR A CA 1
ATOM 581 C C . THR A 1 80 ? -9.234 2.416 0.617 1.00 92.88 80 THR A C 1
ATOM 583 O O . THR A 1 80 ? -9.699 1.950 -0.422 1.00 92.88 80 THR A O 1
ATOM 586 N N . THR A 1 81 ? -9.213 3.724 0.864 1.00 91.75 81 THR A N 1
ATOM 587 C CA . THR A 1 81 ? -9.617 4.758 -0.093 1.00 91.75 81 THR A CA 1
ATOM 588 C C . THR A 1 81 ? -8.617 5.914 -0.036 1.00 91.75 81 THR A C 1
ATOM 590 O O . THR A 1 81 ? -8.208 6.296 1.060 1.00 91.75 81 THR A O 1
ATOM 593 N N . PRO A 1 82 ? -8.181 6.480 -1.176 1.00 91.06 82 PRO A N 1
ATOM 594 C CA . PRO A 1 82 ? -8.596 6.188 -2.557 1.00 91.06 82 PRO A CA 1
ATOM 595 C C . PRO A 1 82 ? -7.983 4.886 -3.122 1.00 91.06 82 PRO A C 1
ATOM 597 O O . PRO A 1 82 ? -7.424 4.083 -2.381 1.00 91.06 82 PRO A O 1
ATOM 600 N N . SER A 1 83 ? -8.078 4.665 -4.439 1.00 92.44 83 SER A N 1
ATOM 601 C CA . SER A 1 83 ? -7.330 3.603 -5.131 1.00 92.44 83 SER A CA 1
ATOM 602 C C . SER A 1 83 ? -5.820 3.721 -4.886 1.00 92.44 83 SER A C 1
ATOM 604 O O . SER A 1 83 ? -5.294 4.809 -4.645 1.00 92.44 83 SER A O 1
ATOM 606 N N . ILE A 1 84 ? -5.108 2.613 -5.013 1.00 91.31 84 ILE A N 1
ATOM 607 C CA . ILE A 1 84 ? -3.657 2.499 -4.916 1.00 91.31 84 ILE A CA 1
ATOM 608 C C . ILE A 1 84 ? -3.079 2.462 -6.334 1.00 91.31 84 ILE A C 1
ATOM 610 O O . ILE A 1 84 ? -3.463 1.615 -7.138 1.00 91.31 84 ILE A O 1
ATOM 614 N N . LEU A 1 85 ? -2.138 3.362 -6.625 1.00 90.38 85 LEU A N 1
ATOM 615 C CA . LEU A 1 85 ? -1.409 3.424 -7.892 1.00 90.38 85 LEU A CA 1
ATOM 616 C C . LEU A 1 85 ? 0.076 3.131 -7.660 1.00 90.38 85 LEU A C 1
ATOM 618 O O . LEU A 1 85 ? 0.751 3.845 -6.913 1.00 90.38 85 LEU A O 1
ATOM 622 N N . ILE A 1 86 ? 0.580 2.102 -8.335 1.00 88.81 86 ILE A N 1
ATOM 623 C CA . ILE A 1 86 ? 1.989 1.725 -8.361 1.00 88.81 86 ILE A CA 1
ATOM 624 C C . ILE A 1 86 ? 2.568 2.166 -9.705 1.00 88.81 86 ILE A C 1
ATOM 626 O O . ILE A 1 86 ? 2.131 1.701 -10.757 1.00 88.81 86 ILE A O 1
ATOM 630 N N . TYR A 1 87 ? 3.558 3.060 -9.685 1.00 87.56 87 TYR A N 1
ATOM 631 C CA . TYR A 1 87 ? 4.241 3.493 -10.907 1.00 87.56 87 TYR A CA 1
ATOM 632 C C . TYR A 1 87 ? 5.292 2.474 -11.337 1.00 87.56 87 TYR A C 1
ATOM 634 O O . TYR A 1 87 ? 6.012 1.921 -10.508 1.00 87.56 87 TYR A O 1
ATOM 642 N N . GLN A 1 88 ? 5.428 2.295 -12.647 1.00 85.06 88 GLN A N 1
ATOM 643 C CA . GLN A 1 88 ? 6.600 1.661 -13.225 1.00 85.06 88 GLN A CA 1
ATOM 644 C C . GLN A 1 88 ? 7.738 2.684 -13.264 1.00 85.06 88 GLN A C 1
ATOM 646 O O . GLN A 1 88 ? 7.571 3.794 -13.785 1.00 85.06 88 GLN A O 1
ATOM 651 N N . LEU A 1 89 ? 8.888 2.307 -12.708 1.00 83.88 89 LEU A N 1
ATOM 652 C CA . LEU A 1 89 ? 10.090 3.134 -12.680 1.00 83.88 89 LEU A CA 1
ATOM 653 C C . LEU A 1 89 ? 11.158 2.522 -13.590 1.00 83.88 89 LEU A C 1
ATOM 655 O O . LEU A 1 89 ? 11.332 1.305 -13.605 1.00 83.88 89 LEU A O 1
ATOM 659 N N . GLU A 1 90 ? 11.855 3.364 -14.346 1.00 82.81 90 GLU A N 1
ATOM 660 C CA . GLU A 1 90 ? 13.029 2.968 -15.123 1.00 82.81 90 GLU A CA 1
ATOM 661 C C . GLU A 1 90 ? 14.205 2.650 -14.192 1.00 82.81 90 GLU A C 1
ATOM 663 O O . GLU A 1 90 ? 14.500 3.388 -13.244 1.00 82.81 90 GLU A O 1
ATOM 668 N N . GLU A 1 91 ? 14.886 1.540 -14.471 1.00 77.88 91 GLU A N 1
ATOM 669 C CA . GLU A 1 91 ? 16.069 1.123 -13.727 1.00 77.88 91 GLU A CA 1
ATOM 670 C C . GLU A 1 91 ? 17.230 2.108 -13.943 1.00 77.88 91 GLU A C 1
ATOM 672 O O . GLU A 1 91 ? 17.483 2.582 -15.048 1.00 77.88 91 GLU A O 1
ATOM 677 N N . GLY A 1 92 ? 17.943 2.446 -12.869 1.00 77.56 92 GLY A N 1
ATOM 678 C CA . GLY A 1 92 ? 19.087 3.362 -12.902 1.00 77.56 92 GLY A CA 1
ATOM 679 C C . GLY A 1 92 ? 18.726 4.848 -12.817 1.00 77.56 92 GLY A C 1
ATOM 680 O O . GLY A 1 92 ? 19.434 5.589 -12.140 1.00 77.56 92 GLY A O 1
ATOM 681 N N . THR A 1 93 ? 17.620 5.292 -13.424 1.00 83.56 93 THR A N 1
ATOM 682 C CA . THR A 1 93 ? 17.190 6.706 -13.370 1.00 83.56 93 THR A CA 1
ATOM 683 C C . THR A 1 93 ? 16.115 6.965 -12.314 1.00 83.56 93 THR A C 1
ATOM 685 O O . THR A 1 93 ? 16.021 8.074 -11.787 1.00 83.56 93 THR A O 1
ATOM 688 N N . GLY A 1 94 ? 15.284 5.962 -12.004 1.00 79.00 94 GLY A N 1
ATOM 689 C CA . GLY A 1 94 ? 14.107 6.123 -11.148 1.00 79.00 94 GLY A CA 1
ATOM 690 C C . GLY A 1 94 ? 12.994 6.963 -11.788 1.00 79.00 94 GLY A C 1
ATOM 691 O O . GLY A 1 94 ? 12.056 7.367 -11.094 1.00 79.00 94 GLY A O 1
ATOM 692 N N . ALA A 1 95 ? 13.083 7.253 -13.090 1.00 82.56 95 ALA A N 1
ATOM 693 C CA . ALA A 1 95 ? 12.070 8.010 -13.810 1.00 82.56 95 ALA A CA 1
ATOM 694 C C . ALA A 1 95 ? 10.765 7.208 -13.920 1.00 82.56 95 ALA A C 1
ATOM 696 O O . ALA A 1 95 ? 10.779 6.001 -14.155 1.00 82.56 95 ALA A O 1
ATOM 697 N N . ARG A 1 96 ? 9.618 7.881 -13.773 1.00 86.25 96 ARG A N 1
ATOM 698 C CA . ARG A 1 96 ? 8.304 7.264 -14.012 1.00 86.25 96 ARG A CA 1
ATOM 699 C C . ARG A 1 96 ? 8.120 7.053 -15.508 1.00 86.25 96 ARG A C 1
ATOM 701 O O . ARG A 1 96 ? 8.079 8.030 -16.250 1.00 86.25 96 ARG A O 1
ATOM 708 N N . VAL A 1 97 ? 7.966 5.801 -15.921 1.00 89.75 97 VAL A N 1
ATOM 709 C CA . VAL A 1 97 ? 7.781 5.425 -17.334 1.00 89.75 97 VAL A CA 1
ATOM 710 C C . VAL A 1 97 ? 6.404 4.844 -17.627 1.00 89.75 97 VAL A C 1
ATOM 712 O O . VAL A 1 97 ? 6.041 4.683 -18.787 1.00 89.75 97 VAL A O 1
ATOM 715 N N . GLY A 1 98 ? 5.611 4.568 -16.592 1.00 89.06 98 GLY A N 1
ATOM 716 C CA . GLY A 1 98 ? 4.258 4.069 -16.770 1.00 89.06 98 GLY A CA 1
ATOM 717 C C . GLY A 1 98 ? 3.576 3.681 -15.469 1.00 89.06 98 GLY A C 1
ATOM 718 O O . GLY A 1 98 ? 3.978 4.078 -14.370 1.00 89.06 98 GLY A O 1
ATOM 719 N N . GLU A 1 99 ? 2.535 2.877 -15.624 1.00 90.00 99 GLU A N 1
ATOM 720 C CA . GLU A 1 99 ? 1.791 2.247 -14.546 1.00 90.00 99 GLU A CA 1
ATOM 721 C C . GLU A 1 99 ? 2.234 0.791 -14.411 1.00 90.00 99 GLU A C 1
ATOM 723 O O . GLU A 1 99 ? 2.287 0.055 -15.392 1.00 90.00 99 GLU A O 1
ATOM 728 N N . HIS A 1 100 ? 2.568 0.385 -13.190 1.00 90.88 100 HIS A N 1
ATOM 729 C CA . HIS A 1 100 ? 2.872 -1.005 -12.877 1.00 90.88 100 HIS A CA 1
ATOM 730 C C . HIS A 1 100 ? 1.621 -1.757 -12.411 1.00 90.88 100 HIS A C 1
ATOM 732 O O . HIS A 1 100 ? 1.439 -2.921 -12.759 1.00 90.88 100 HIS A O 1
ATOM 738 N N . TRP A 1 101 ? 0.769 -1.100 -11.616 1.00 93.12 101 TRP A N 1
ATOM 739 C CA . TRP A 1 101 ? -0.522 -1.627 -11.177 1.00 93.12 101 TRP A CA 1
ATOM 740 C C . TRP A 1 101 ? -1.418 -0.505 -10.633 1.00 93.12 101 TRP A C 1
ATOM 742 O O . TRP A 1 101 ? -0.927 0.402 -9.956 1.00 93.12 101 TRP A O 1
ATOM 752 N N . HIS A 1 102 ? -2.729 -0.600 -10.859 1.00 93.69 102 HIS A N 1
ATOM 753 C CA . HIS A 1 102 ? -3.735 0.313 -10.311 1.00 93.69 102 HIS A CA 1
ATOM 754 C C . HIS A 1 102 ? -4.979 -0.455 -9.858 1.00 93.69 102 HIS A C 1
ATOM 756 O O . HIS A 1 102 ? -5.499 -1.305 -10.582 1.00 93.69 102 HIS A O 1
ATOM 762 N N . GLY A 1 103 ? -5.451 -0.176 -8.642 1.00 94.88 103 GLY A N 1
ATOM 763 C CA . GLY A 1 103 ? -6.604 -0.873 -8.079 1.00 94.88 103 GLY A CA 1
ATOM 764 C C . GLY A 1 103 ? -6.978 -0.438 -6.667 1.00 94.88 103 GLY A C 1
ATOM 765 O O . GLY A 1 103 ? -6.526 0.592 -6.172 1.00 94.88 103 GLY A O 1
ATOM 766 N N . TYR A 1 104 ? -7.797 -1.238 -5.996 1.00 94.69 104 TYR A N 1
ATOM 767 C CA . TYR A 1 104 ? -8.291 -1.004 -4.639 1.00 94.69 104 TYR A CA 1
ATOM 768 C C . TYR A 1 104 ? -7.928 -2.171 -3.724 1.00 94.69 104 TYR A C 1
ATOM 770 O O . TYR A 1 104 ? -7.894 -3.314 -4.170 1.00 94.69 104 TYR A O 1
ATOM 778 N N . LEU A 1 105 ? -7.709 -1.887 -2.438 1.00 96.12 105 LEU A N 1
ATOM 779 C CA . LEU A 1 105 ? -7.802 -2.892 -1.380 1.00 96.12 105 LEU A CA 1
ATOM 780 C C . LEU A 1 105 ? -9.222 -2.821 -0.812 1.00 96.12 105 LEU A C 1
ATOM 782 O O . LEU A 1 105 ? -9.636 -1.773 -0.316 1.00 96.12 105 LEU A O 1
ATOM 786 N N . THR A 1 106 ? -9.997 -3.891 -0.950 1.00 96.69 106 THR A N 1
ATOM 787 C CA . THR A 1 106 ? -11.405 -3.958 -0.539 1.00 96.69 106 THR A CA 1
ATOM 788 C C . THR A 1 106 ? -11.696 -5.315 0.072 1.00 96.69 106 THR A C 1
ATOM 790 O O . THR A 1 106 ? -11.451 -6.336 -0.560 1.00 96.69 106 THR A O 1
ATOM 793 N N . ASP A 1 107 ? -12.213 -5.318 1.298 1.00 97.00 107 ASP A N 1
ATOM 794 C CA . ASP A 1 107 ? -12.513 -6.524 2.076 1.00 97.00 107 ASP A CA 1
ATOM 795 C C . ASP A 1 107 ? -11.316 -7.489 2.182 1.00 97.00 107 ASP A C 1
ATOM 797 O O . ASP A 1 107 ? -11.469 -8.706 2.176 1.00 97.00 107 ASP A O 1
ATOM 801 N N . GLY A 1 108 ? -10.099 -6.939 2.277 1.00 95.75 108 GLY A N 1
ATOM 802 C CA . GLY A 1 108 ? -8.856 -7.715 2.322 1.00 95.75 108 GLY A CA 1
ATOM 803 C C . GLY A 1 108 ? -8.357 -8.227 0.968 1.00 95.75 108 GLY A C 1
ATOM 804 O O . GLY A 1 108 ? -7.320 -8.884 0.921 1.00 95.75 108 GLY A O 1
ATOM 805 N N . GLU A 1 109 ? -9.033 -7.899 -0.133 1.00 96.56 109 GLU A N 1
ATOM 806 C CA . GLU A 1 109 ? -8.651 -8.305 -1.484 1.00 96.56 109 GLU A CA 1
ATOM 807 C C . GLU A 1 109 ? -8.152 -7.121 -2.313 1.00 96.56 109 GLU A C 1
ATOM 809 O O . GLU A 1 109 ? -8.761 -6.049 -2.339 1.00 96.56 109 GLU A O 1
ATOM 814 N N . PHE A 1 110 ? -7.064 -7.327 -3.055 1.00 95.88 110 PHE A N 1
ATOM 815 C CA . PHE A 1 110 ? -6.597 -6.362 -4.046 1.00 95.88 110 PHE A CA 1
ATOM 816 C C . PHE A 1 110 ? -7.312 -6.599 -5.378 1.00 95.88 110 PHE A C 1
ATOM 818 O O . PHE A 1 110 ? -7.175 -7.664 -5.978 1.00 95.88 110 PHE A O 1
ATOM 825 N N . ARG A 1 111 ? -8.0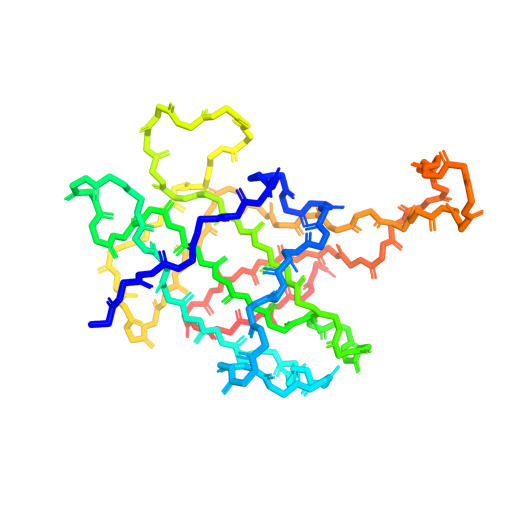59 -5.601 -5.853 1.00 95.88 111 ARG A N 1
ATOM 826 C CA . ARG A 1 111 ? -8.850 -5.657 -7.091 1.00 95.88 111 ARG A CA 1
ATOM 827 C C . ARG A 1 111 ? -8.362 -4.589 -8.058 1.00 95.88 111 ARG A C 1
ATOM 829 O O . ARG A 1 111 ? -8.297 -3.424 -7.676 1.00 95.88 111 ARG A O 1
ATOM 836 N N . SER A 1 112 ? -7.999 -4.974 -9.280 1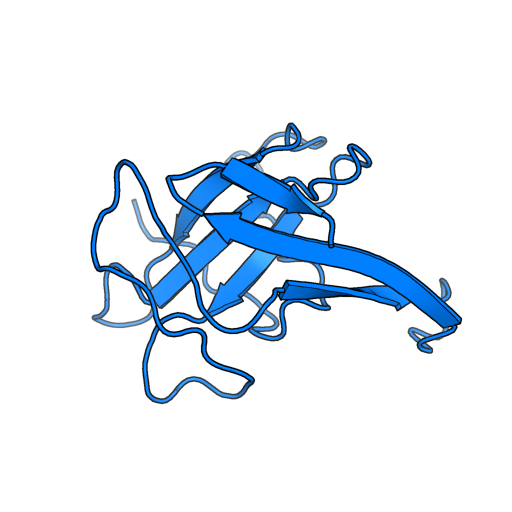.00 93.69 112 SER A N 1
ATOM 837 C CA . SER A 1 112 ? -7.642 -4.008 -10.327 1.00 93.69 112 SER A CA 1
ATOM 838 C C . SER A 1 112 ? -8.851 -3.161 -10.729 1.00 93.69 112 SER A C 1
ATOM 840 O O . SER A 1 112 ? -9.990 -3.623 -10.613 1.00 93.69 112 SER A O 1
ATOM 842 N N . CYS A 1 113 ? -8.589 -1.938 -11.192 1.00 85.75 113 CYS A N 1
ATOM 843 C CA . CYS A 1 113 ? -9.588 -1.100 -11.859 1.00 85.75 113 CYS A CA 1
ATOM 844 C C . CYS A 1 113 ? -10.005 -1.674 -13.223 1.00 85.75 113 CYS A C 1
ATOM 846 O O . CYS A 1 113 ? -9.206 -2.436 -13.819 1.00 85.75 113 CYS A O 1
#

Secondary structure (DSSP, 8-state):
--PPPPS--STTSBPPPPTTTS-SSPPTT-EEEEEETTEEEEEEEEE-TTSS--EEEEE-STT-SS-B-EE-S-SSS--EES-EEEEEE-TTT--EEEEEEEEEEETTEEEE-

Foldseek 3Di:
DAFDDAPDQAQADFGDDDPPPADPFFAALDKDAGDDDPRRRQWMWGGHNVRPRTIGIHGQDPPDPYDHWPWDPDRQFIWTPDKRWHFDADPPPRDGPGTPFIATRGGSDTDGD